Protein AF-A0A6G3RZG6-F1 (afdb_monomer_lite)

Radius of gyration: 14.68 Å; chains: 1; bounding box: 31×44×36 Å

pLDDT: mean 95.21, std 7.88, range [45.66, 98.88]

Foldseek 3Di:
DPDDVLVVLLVVQLLVLQVDAAAFPRQQVSLVSVQVSLVVLVWDWDADPVGKIKTKAADPPFDEDEAEAASHFHDDWDDFDDDPNDTDGTCCVRHSVVLSVLSSVQSVCRVVRHGMYMRIHAGQCVHPSVRVVVVVVD

Secondary structure (DSSP, 8-state):
-PPPHHHHHHHHHHHHHHHS--BTT--HHHHHHHHHHHHHTT-EEEE-TT--EEEEEE-TTSPEEEEEEES-B-S-PPPPEEETTEEESTTTTTTHHHHHHHHHHHHHHHHTT--EEEEEEESSTTTT-HHHHHHHT-

Sequence (138 aa):
MNADPTRVEATRTLRGLVEIPSPSGSEAAAGAYLARRMTALGYDVRTDAVGNVIGEIGDPAGPVIMMVGHLDTVPGTLPVRESGGLLFGRGTVDAKGPLATMVHAGARAAASGSGRFVVVGAVEEEAASRGAHHLAAT

Structure (mmCIF, N/CA/C/O backbone):
data_AF-A0A6G3RZG6-F1
#
_entry.id   AF-A0A6G3RZG6-F1
#
loop_
_atom_site.group_PDB
_atom_site.id
_atom_site.type_symbol
_atom_site.label_atom_id
_atom_site.label_alt_id
_atom_site.label_comp_id
_atom_site.label_asym_id
_atom_site.label_entity_id
_atom_site.label_seq_id
_atom_site.pdbx_PDB_ins_code
_atom_site.Cartn_x
_atom_site.Cartn_y
_atom_site.Cartn_z
_atom_site.occupancy
_atom_site.B_iso_or_equiv
_atom_site.auth_seq_id
_atom_site.auth_comp_id
_atom_site.auth_asym_id
_atom_site.auth_atom_id
_atom_site.pdbx_PDB_model_num
ATOM 1 N N . MET A 1 1 ? -7.850 28.111 1.296 1.00 45.66 1 MET A N 1
ATOM 2 C CA . MET A 1 1 ? -6.652 27.278 1.054 1.00 45.66 1 MET A CA 1
ATOM 3 C C . MET A 1 1 ? -7.030 26.228 0.027 1.00 45.66 1 MET A C 1
ATOM 5 O O . MET A 1 1 ? -7.846 25.376 0.348 1.00 45.66 1 MET A O 1
ATOM 9 N N . ASN A 1 2 ? -6.514 26.317 -1.199 1.00 50.19 2 ASN A N 1
ATOM 10 C CA . ASN A 1 2 ? -6.721 25.262 -2.192 1.00 50.19 2 ASN A CA 1
ATOM 11 C C . ASN A 1 2 ? -5.837 24.077 -1.794 1.00 50.19 2 ASN A C 1
ATOM 13 O O . ASN A 1 2 ? -4.623 24.233 -1.685 1.00 50.19 2 ASN A O 1
ATOM 17 N N . ALA A 1 3 ? -6.446 22.934 -1.485 1.00 62.66 3 ALA A N 1
ATOM 18 C CA . ALA A 1 3 ? -5.701 21.732 -1.141 1.00 62.66 3 ALA A CA 1
ATOM 19 C C . ALA A 1 3 ? -4.942 21.228 -2.377 1.00 62.66 3 ALA A C 1
ATOM 21 O O . ALA A 1 3 ? -5.517 21.147 -3.461 1.00 62.66 3 ALA A O 1
ATOM 22 N N . ASP A 1 4 ? -3.663 20.894 -2.206 1.00 77.75 4 ASP A N 1
ATOM 23 C CA . ASP A 1 4 ? -2.850 20.229 -3.228 1.00 77.75 4 ASP A CA 1
ATOM 24 C C . ASP A 1 4 ? -3.552 18.925 -3.672 1.00 77.75 4 ASP A C 1
ATOM 26 O O . ASP A 1 4 ? -3.740 18.034 -2.833 1.00 77.75 4 ASP A O 1
ATOM 30 N N . PRO A 1 5 ? -3.942 18.785 -4.956 1.00 74.31 5 PRO A N 1
ATOM 31 C CA . PRO A 1 5 ? -4.637 17.601 -5.460 1.00 74.31 5 PRO A CA 1
ATOM 32 C C . PRO A 1 5 ? -3.883 16.298 -5.176 1.00 74.31 5 PRO A C 1
ATOM 34 O O . PRO A 1 5 ? -4.500 15.270 -4.903 1.00 74.31 5 PRO A O 1
ATOM 37 N N . THR A 1 6 ? -2.548 16.333 -5.162 1.00 77.44 6 THR A N 1
ATOM 38 C CA . THR A 1 6 ? -1.725 15.146 -4.895 1.00 77.44 6 THR A CA 1
ATOM 39 C C . THR A 1 6 ? -1.853 14.692 -3.441 1.00 77.44 6 THR A C 1
ATOM 41 O O . THR A 1 6 ? -2.036 13.506 -3.160 1.00 77.44 6 THR A O 1
ATOM 44 N N . ARG A 1 7 ? -1.861 15.646 -2.503 1.00 83.06 7 ARG A N 1
ATOM 45 C CA . ARG A 1 7 ? -2.111 15.388 -1.081 1.00 83.06 7 ARG A CA 1
ATOM 46 C C . ARG A 1 7 ? -3.516 14.832 -0.856 1.00 83.06 7 ARG A C 1
ATOM 48 O O . ARG A 1 7 ? -3.687 13.957 -0.004 1.00 83.06 7 ARG A O 1
ATOM 55 N N . VAL A 1 8 ? -4.506 15.308 -1.612 1.00 86.38 8 VAL A N 1
ATOM 56 C CA . VAL A 1 8 ? -5.892 14.817 -1.540 1.00 86.38 8 VAL A CA 1
ATOM 57 C C . VAL A 1 8 ? -5.967 13.346 -1.958 1.00 86.38 8 VAL A C 1
ATOM 59 O O . VAL A 1 8 ? -6.556 12.537 -1.241 1.00 86.38 8 VAL A O 1
ATOM 62 N N . GLU A 1 9 ? -5.319 12.964 -3.059 1.00 91.19 9 GLU A N 1
ATOM 63 C CA . GLU A 1 9 ? -5.336 11.580 -3.549 1.00 91.19 9 GLU A CA 1
ATOM 64 C C . GLU A 1 9 ? -4.588 10.595 -2.632 1.00 91.19 9 GLU A C 1
ATOM 66 O O . GLU A 1 9 ? -5.057 9.464 -2.422 1.00 91.19 9 GLU A O 1
ATOM 71 N N . ALA A 1 10 ? -3.464 11.020 -2.046 1.00 92.56 10 ALA A N 1
ATOM 72 C CA . ALA A 1 10 ? -2.732 10.229 -1.057 1.00 92.56 10 ALA A CA 1
ATOM 73 C C . ALA A 1 10 ? -3.554 10.048 0.230 1.00 92.56 10 ALA A C 1
ATOM 75 O O . ALA A 1 10 ? -3.727 8.924 0.702 1.00 92.56 10 ALA A O 1
ATOM 76 N N . THR A 1 11 ? -4.162 11.126 0.739 1.00 94.00 11 THR A N 1
ATOM 77 C CA . THR A 1 11 ? -5.042 11.072 1.920 1.00 94.00 11 THR A CA 1
ATOM 78 C C . THR A 1 11 ? -6.258 10.175 1.682 1.00 94.00 11 THR A C 1
ATOM 80 O O . THR A 1 11 ? -6.606 9.379 2.551 1.00 94.00 11 THR A O 1
ATOM 83 N N . ARG A 1 12 ? -6.875 10.224 0.491 1.00 95.31 12 ARG A N 1
ATOM 84 C CA . ARG A 1 12 ? -7.988 9.325 0.130 1.00 95.31 12 ARG A CA 1
ATOM 85 C C . ARG A 1 12 ? -7.559 7.857 0.145 1.00 95.31 12 ARG A C 1
ATOM 87 O O . ARG A 1 12 ? -8.300 7.000 0.617 1.00 95.31 12 ARG A O 1
ATOM 94 N N . THR A 1 13 ? -6.357 7.569 -0.352 1.00 97.88 13 THR A N 1
ATOM 95 C CA . THR A 1 13 ? -5.794 6.209 -0.340 1.00 97.88 13 THR A CA 1
ATOM 96 C C . THR A 1 13 ? -5.610 5.714 1.082 1.00 97.88 13 THR A C 1
ATOM 98 O O . THR A 1 13 ? -6.099 4.635 1.411 1.00 97.88 13 THR A O 1
ATOM 101 N N . LEU A 1 14 ? -4.978 6.536 1.923 1.00 98.25 14 LEU A N 1
ATOM 102 C CA . LEU A 1 14 ? -4.775 6.246 3.334 1.00 98.25 14 LEU A CA 1
ATOM 103 C C . LEU A 1 14 ? -6.101 5.993 4.053 1.00 98.25 14 LEU A C 1
ATOM 105 O O . LEU A 1 14 ? -6.243 4.980 4.730 1.00 98.25 14 LEU A O 1
ATOM 109 N N . ARG A 1 15 ? -7.086 6.878 3.876 1.00 97.69 15 ARG A N 1
ATOM 110 C CA . ARG A 1 15 ? -8.398 6.730 4.506 1.00 97.69 15 ARG A CA 1
ATOM 111 C C . ARG A 1 15 ? -9.056 5.404 4.144 1.00 97.69 15 ARG A C 1
ATOM 113 O O . ARG A 1 15 ? -9.452 4.681 5.048 1.00 97.69 15 ARG A O 1
ATOM 120 N N . GLY A 1 16 ? -9.116 5.055 2.859 1.00 98.00 16 GLY A N 1
ATOM 121 C CA . GLY A 1 16 ? -9.730 3.791 2.449 1.00 98.00 16 GLY A CA 1
ATOM 122 C C . GLY A 1 16 ? -8.979 2.556 2.961 1.00 98.00 16 GLY A C 1
ATOM 123 O O . GLY A 1 16 ? -9.615 1.573 3.320 1.00 98.00 16 GLY A O 1
ATOM 124 N N . LEU A 1 17 ? -7.646 2.611 3.089 1.00 98.44 17 LEU A N 1
ATOM 125 C CA . LEU A 1 17 ? -6.887 1.543 3.752 1.00 98.44 17 LEU A CA 1
ATOM 126 C C . LEU A 1 17 ? -7.235 1.444 5.243 1.00 98.44 17 LEU A C 1
ATOM 128 O O . LEU A 1 17 ? -7.377 0.345 5.770 1.00 98.44 17 LEU A O 1
ATOM 132 N N . VAL A 1 18 ? -7.349 2.576 5.935 1.00 98.00 18 VAL A N 1
ATOM 133 C CA . VAL A 1 18 ? -7.621 2.654 7.380 1.00 98.00 18 VAL A CA 1
ATOM 134 C C . VAL A 1 18 ? -9.062 2.252 7.718 1.00 98.00 18 VAL A C 1
ATOM 136 O O . VAL A 1 18 ? -9.299 1.681 8.779 1.00 98.00 18 VAL A O 1
ATOM 139 N N . GLU A 1 19 ? -10.015 2.489 6.814 1.00 97.94 19 GLU A N 1
ATOM 140 C CA . GLU A 1 19 ? -11.412 2.041 6.934 1.00 97.94 19 GLU A CA 1
ATOM 141 C C . GLU A 1 19 ? -11.572 0.518 6.832 1.00 97.94 19 GLU A C 1
ATOM 143 O O . GLU A 1 19 ? -12.586 -0.015 7.279 1.00 97.94 19 GLU A O 1
ATOM 148 N N . ILE A 1 20 ? -10.579 -0.191 6.288 1.00 98.19 20 ILE A N 1
ATOM 149 C CA . ILE A 1 20 ? -10.593 -1.649 6.153 1.00 98.19 20 ILE A CA 1
ATOM 150 C C . ILE A 1 20 ? -9.736 -2.262 7.268 1.00 98.19 20 ILE A C 1
ATOM 152 O O . ILE A 1 20 ? -8.511 -2.108 7.242 1.00 98.19 20 ILE A O 1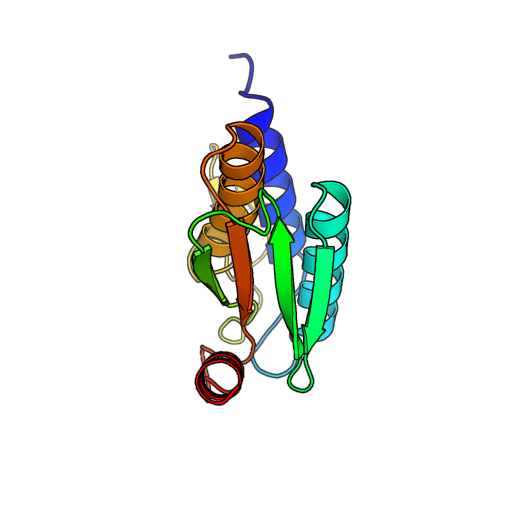
ATOM 156 N N . PRO A 1 21 ? -10.323 -2.983 8.241 1.00 97.94 21 PRO A N 1
ATOM 157 C CA . PRO A 1 21 ? -9.547 -3.730 9.222 1.00 97.94 21 PRO A CA 1
ATOM 158 C C . PRO A 1 21 ? -8.650 -4.765 8.538 1.00 97.94 21 PRO A C 1
ATOM 160 O O . PRO A 1 21 ? -9.094 -5.491 7.651 1.00 97.94 21 PRO A O 1
ATOM 163 N N . SER A 1 22 ? -7.394 -4.832 8.966 1.00 98.44 22 SER A N 1
ATOM 164 C CA . SER A 1 22 ? -6.417 -5.810 8.481 1.00 98.44 22 SER A CA 1
ATOM 165 C C . SER A 1 22 ? -5.475 -6.205 9.616 1.00 98.44 22 SER A C 1
ATOM 167 O O . SER A 1 22 ? -4.313 -5.814 9.609 1.00 98.44 22 SER A O 1
ATOM 169 N N . PRO A 1 23 ? -5.959 -6.903 10.659 1.00 98.44 23 PRO A N 1
ATOM 170 C CA . PRO A 1 23 ? -5.039 -7.544 11.585 1.00 98.44 23 PRO A CA 1
ATOM 171 C C . PRO A 1 23 ? -4.183 -8.578 10.840 1.00 98.44 23 PRO A C 1
ATOM 173 O O . PRO A 1 23 ? -4.630 -9.100 9.812 1.00 98.44 23 PRO A O 1
ATOM 176 N N . SER A 1 24 ? -2.987 -8.878 11.349 1.00 98.62 24 SER A N 1
ATOM 177 C CA . SER A 1 24 ? -2.091 -9.873 10.744 1.00 98.62 24 SER A CA 1
ATOM 178 C C . SER A 1 24 ? -2.822 -11.198 10.476 1.00 98.62 24 SER A C 1
ATOM 180 O O . SER A 1 24 ? -3.531 -11.714 11.346 1.00 98.62 24 SER A O 1
ATOM 182 N N . GLY A 1 25 ? -2.700 -11.719 9.254 1.00 98.06 25 GLY A N 1
ATOM 183 C CA . GLY A 1 25 ? -3.410 -12.902 8.750 1.00 98.06 25 GLY A CA 1
ATOM 184 C C . GLY A 1 25 ? -4.821 -12.640 8.194 1.00 98.06 25 GLY A C 1
ATOM 185 O O . GLY A 1 25 ? -5.518 -13.581 7.812 1.00 98.06 25 GLY A O 1
ATOM 186 N N . SER A 1 26 ? -5.295 -11.390 8.173 1.00 98.19 26 SER A N 1
ATOM 187 C CA . SER A 1 26 ? -6.603 -10.976 7.626 1.00 98.19 26 SER A CA 1
ATOM 188 C C . SER A 1 26 ? -6.499 -9.791 6.653 1.00 98.19 26 SER A C 1
ATOM 190 O O . SER A 1 26 ? -7.403 -8.962 6.545 1.00 98.19 26 SER A O 1
ATOM 192 N N . GLU A 1 27 ? -5.394 -9.689 5.920 1.00 98.75 27 GLU A N 1
ATOM 193 C CA . GLU A 1 27 ? -5.039 -8.541 5.082 1.00 98.75 27 GLU A CA 1
ATOM 194 C C . GLU A 1 27 ? -5.760 -8.519 3.731 1.00 98.75 27 GLU A C 1
ATOM 196 O O . GLU A 1 27 ? -5.785 -7.480 3.072 1.00 98.75 27 GLU A O 1
ATOM 201 N N . ALA A 1 28 ? -6.377 -9.627 3.308 1.00 98.69 28 ALA A N 1
ATOM 202 C CA . ALA A 1 28 ? -6.875 -9.824 1.942 1.00 98.69 28 ALA A CA 1
ATOM 203 C C . ALA A 1 28 ? -7.780 -8.685 1.427 1.00 98.69 28 ALA A C 1
ATOM 205 O O . ALA A 1 28 ? -7.641 -8.245 0.284 1.00 98.69 28 ALA A O 1
ATOM 206 N N . ALA A 1 29 ? -8.682 -8.161 2.264 1.00 98.69 29 ALA A N 1
ATOM 207 C CA . ALA A 1 29 ? -9.563 -7.057 1.878 1.00 98.69 29 ALA A CA 1
ATOM 208 C C . ALA A 1 29 ? -8.797 -5.735 1.676 1.00 98.69 29 ALA A C 1
ATOM 210 O O . ALA A 1 29 ? -9.045 -5.015 0.702 1.00 98.69 29 ALA A O 1
ATOM 211 N N . ALA A 1 30 ? -7.849 -5.429 2.568 1.00 98.69 30 ALA A N 1
ATOM 212 C CA . ALA A 1 30 ? -6.995 -4.249 2.460 1.00 98.69 30 ALA A CA 1
ATOM 213 C C . ALA A 1 30 ? -6.030 -4.376 1.272 1.00 98.69 30 ALA A C 1
ATOM 215 O O . ALA A 1 30 ? -5.860 -3.420 0.515 1.00 98.69 30 ALA A O 1
ATOM 216 N N . GLY A 1 31 ? -5.486 -5.573 1.041 1.00 98.81 31 GLY A N 1
ATOM 217 C CA . GLY A 1 31 ? -4.666 -5.889 -0.122 1.00 98.81 31 GLY A CA 1
ATOM 218 C C . GLY A 1 31 ? -5.427 -5.701 -1.436 1.00 98.81 31 GLY A C 1
ATOM 219 O O . GLY A 1 31 ? -4.952 -5.008 -2.332 1.00 98.81 31 GLY A O 1
ATOM 220 N N . ALA A 1 32 ? -6.662 -6.201 -1.535 1.00 98.88 32 ALA A N 1
ATOM 221 C CA . ALA A 1 32 ? -7.498 -5.992 -2.717 1.00 98.88 32 ALA A CA 1
ATOM 222 C C . ALA A 1 32 ? -7.798 -4.503 -2.971 1.00 98.88 32 ALA A C 1
ATOM 224 O O . ALA A 1 32 ? -7.854 -4.065 -4.123 1.00 98.88 32 ALA A O 1
ATOM 225 N N . TYR A 1 33 ? -7.996 -3.709 -1.913 1.00 98.88 33 TYR A N 1
ATOM 226 C CA . TYR A 1 33 ? -8.141 -2.257 -2.036 1.00 98.88 33 TYR A CA 1
ATOM 227 C C . TYR A 1 33 ? -6.853 -1.595 -2.539 1.00 98.88 33 TYR A C 1
ATOM 229 O O . TYR A 1 33 ? -6.912 -0.805 -3.485 1.00 98.88 33 TYR A O 1
ATOM 237 N N . LEU A 1 34 ? -5.703 -1.942 -1.952 1.00 98.88 34 LEU A N 1
ATOM 238 C CA . LEU A 1 34 ? -4.404 -1.422 -2.369 1.00 98.88 34 LEU A CA 1
ATOM 239 C C . LEU A 1 34 ? -4.135 -1.744 -3.838 1.00 98.88 34 LEU A C 1
ATOM 241 O O . LEU A 1 34 ? -3.807 -0.840 -4.601 1.00 98.88 34 LEU A O 1
ATOM 245 N N . ALA A 1 35 ? -4.358 -2.994 -4.247 1.00 98.88 35 ALA A N 1
ATOM 246 C CA . ALA A 1 35 ? -4.130 -3.447 -5.611 1.00 98.88 35 ALA A CA 1
ATOM 247 C C . ALA A 1 35 ? -4.939 -2.622 -6.619 1.00 98.88 35 ALA A C 1
ATOM 249 O O . ALA A 1 35 ? -4.368 -2.046 -7.542 1.00 98.88 35 ALA A O 1
ATOM 250 N N . ARG A 1 36 ? -6.250 -2.447 -6.382 1.00 98.75 36 ARG A N 1
ATOM 251 C CA . ARG A 1 36 ? -7.100 -1.587 -7.227 1.00 98.75 36 ARG A CA 1
ATOM 252 C C . ARG A 1 36 ? -6.583 -0.154 -7.291 1.00 98.75 36 ARG A C 1
ATOM 254 O O . ARG A 1 36 ? -6.626 0.470 -8.350 1.00 98.75 36 ARG A O 1
ATOM 261 N N . ARG A 1 37 ? -6.112 0.384 -6.163 1.00 98.50 37 ARG A N 1
ATOM 262 C CA . ARG A 1 37 ? -5.598 1.751 -6.112 1.00 98.50 37 ARG A CA 1
ATOM 263 C C . ARG A 1 37 ? -4.295 1.901 -6.890 1.00 98.50 37 ARG A C 1
ATOM 265 O O . ARG A 1 37 ? -4.154 2.881 -7.612 1.00 98.50 37 ARG A O 1
ATOM 272 N N . MET A 1 38 ? -3.385 0.940 -6.773 1.00 98.69 38 MET A N 1
ATOM 273 C CA . MET A 1 38 ? -2.136 0.904 -7.530 1.00 98.69 38 MET A CA 1
ATOM 274 C C . MET A 1 38 ? -2.408 0.754 -9.032 1.00 98.69 38 MET A C 1
ATOM 276 O O . MET A 1 38 ? -1.900 1.549 -9.816 1.00 98.69 38 MET A O 1
ATOM 280 N N . THR A 1 39 ? -3.296 -0.155 -9.446 1.00 98.69 39 THR A N 1
ATOM 281 C CA . THR A 1 39 ? -3.696 -0.291 -10.858 1.00 98.69 39 THR A CA 1
ATOM 282 C C . THR A 1 39 ? -4.259 1.019 -11.412 1.00 98.69 39 THR A C 1
ATOM 284 O O . THR A 1 39 ? -3.879 1.448 -12.497 1.00 98.69 39 THR A O 1
ATOM 287 N N . ALA A 1 40 ? -5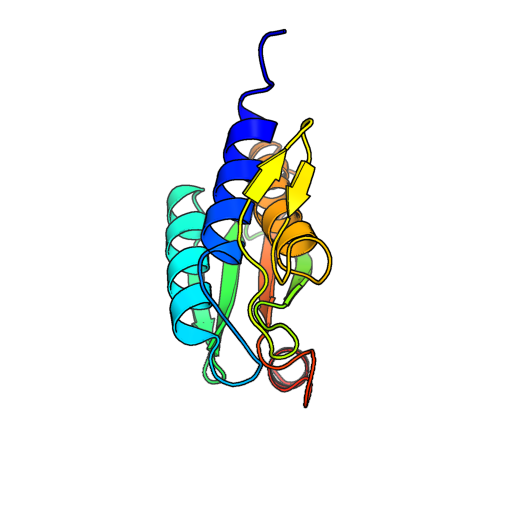.110 1.715 -10.649 1.00 98.00 40 ALA A N 1
ATOM 288 C CA . ALA A 1 40 ? -5.658 3.012 -11.056 1.00 98.00 40 ALA A CA 1
ATOM 289 C C . ALA A 1 40 ? -4.596 4.123 -11.188 1.00 98.00 40 ALA A C 1
ATOM 291 O O . ALA A 1 40 ? -4.843 5.124 -11.856 1.00 98.00 40 ALA A O 1
ATOM 292 N N . LEU A 1 41 ? -3.433 3.961 -10.553 1.00 97.31 41 LEU A N 1
ATOM 293 C CA . LEU A 1 41 ? -2.283 4.863 -10.661 1.00 97.31 41 LEU A CA 1
ATOM 294 C C . LEU A 1 41 ? -1.291 4.438 -11.759 1.00 97.31 41 LEU A C 1
ATOM 296 O O . LEU A 1 41 ? -0.274 5.102 -11.934 1.00 97.31 41 LEU A O 1
ATOM 300 N N . GLY A 1 42 ? -1.586 3.366 -12.503 1.00 97.94 42 GLY A N 1
ATOM 301 C CA . GLY A 1 42 ? -0.771 2.893 -13.624 1.00 97.94 42 GLY A CA 1
ATOM 302 C C . GLY A 1 42 ? 0.306 1.873 -13.255 1.00 97.94 42 GLY A C 1
ATOM 303 O O . GLY A 1 42 ? 1.184 1.612 -14.071 1.00 97.94 42 GLY A O 1
ATOM 304 N N . TYR A 1 43 ? 0.260 1.305 -12.048 1.00 98.69 43 TYR A N 1
ATOM 305 C CA . TYR A 1 43 ? 1.126 0.184 -11.692 1.00 98.69 43 TYR A CA 1
ATOM 306 C C . TYR A 1 43 ? 0.685 -1.099 -12.408 1.00 98.69 43 TYR A C 1
ATOM 308 O O . TYR A 1 43 ? -0.515 -1.369 -12.515 1.00 98.69 43 TYR A O 1
ATOM 316 N N . ASP A 1 44 ? 1.651 -1.929 -12.797 1.00 98.62 44 ASP A N 1
ATOM 317 C CA . ASP A 1 44 ? 1.430 -3.358 -13.021 1.00 98.62 44 ASP A CA 1
ATOM 318 C C . ASP A 1 44 ? 1.409 -4.065 -11.662 1.00 98.62 44 ASP A C 1
ATOM 320 O O . ASP A 1 44 ? 2.370 -3.966 -10.899 1.00 98.62 44 ASP A O 1
ATOM 324 N N . VAL A 1 45 ? 0.296 -4.712 -11.314 1.00 98.81 45 VAL A N 1
ATOM 325 C CA . VAL A 1 45 ? 0.022 -5.180 -9.948 1.00 98.81 45 VAL A CA 1
ATOM 326 C C . VAL A 1 45 ? -0.226 -6.676 -9.928 1.00 98.81 45 VAL A C 1
ATOM 328 O O . VAL A 1 45 ? -1.050 -7.196 -10.678 1.00 98.81 45 VAL A O 1
ATOM 331 N N . ARG A 1 46 ? 0.410 -7.355 -8.975 1.00 98.62 46 ARG A N 1
ATOM 332 C CA . ARG A 1 46 ? 0.156 -8.758 -8.649 1.00 98.62 46 ARG A CA 1
ATOM 333 C C . ARG A 1 46 ? 0.040 -8.960 -7.145 1.00 98.62 46 ARG A C 1
ATOM 335 O O . ARG A 1 46 ? 0.539 -8.163 -6.351 1.00 98.62 46 ARG A O 1
ATOM 342 N N . THR A 1 47 ? -0.571 -10.073 -6.772 1.00 98.75 47 THR A N 1
ATOM 343 C CA . THR A 1 47 ? -0.515 -10.605 -5.411 1.00 98.75 47 THR A CA 1
ATOM 344 C C . THR A 1 47 ? 0.281 -11.900 -5.446 1.00 98.75 47 THR A C 1
ATOM 346 O O . THR A 1 47 ? 0.026 -12.741 -6.309 1.00 98.75 47 THR A O 1
ATOM 349 N N . ASP A 1 48 ? 1.279 -12.035 -4.575 1.00 98.44 48 ASP A N 1
ATOM 350 C CA . ASP A 1 48 ? 2.124 -13.231 -4.540 1.00 98.44 48 ASP A CA 1
ATOM 351 C C . ASP A 1 48 ? 1.475 -14.398 -3.771 1.00 98.44 48 ASP A C 1
ATOM 353 O O . ASP A 1 48 ? 0.332 -14.324 -3.316 1.00 98.44 48 ASP A O 1
ATOM 357 N N . ALA A 1 49 ? 2.210 -15.505 -3.636 1.00 97.88 49 ALA A N 1
ATOM 358 C CA . ALA A 1 49 ? 1.705 -16.735 -3.030 1.00 97.88 49 ALA A CA 1
ATOM 359 C C . ALA A 1 49 ? 1.421 -16.625 -1.521 1.00 97.88 49 ALA A C 1
ATOM 361 O O . ALA A 1 49 ? 0.726 -17.483 -0.971 1.00 97.88 49 ALA A O 1
ATOM 362 N N . VAL A 1 50 ? 1.963 -15.612 -0.837 1.00 98.25 50 VAL A N 1
ATOM 363 C CA . VAL A 1 50 ? 1.706 -15.380 0.592 1.00 98.25 50 VAL A CA 1
ATOM 364 C C . VAL A 1 50 ? 0.716 -14.250 0.838 1.00 98.25 50 VAL A C 1
ATOM 366 O O . VAL A 1 50 ? 0.260 -14.108 1.965 1.00 98.25 50 VAL A O 1
ATOM 369 N N . GLY A 1 51 ? 0.327 -13.512 -0.203 1.00 98.56 51 GLY A N 1
ATOM 370 C CA . GLY A 1 51 ? -0.669 -12.450 -0.120 1.00 98.56 51 GLY A CA 1
ATOM 371 C C . GLY A 1 51 ? -0.085 -11.040 -0.133 1.00 98.56 51 GLY A C 1
ATOM 372 O O . GLY A 1 51 ? -0.855 -10.088 0.011 1.00 98.56 51 GLY A O 1
ATOM 373 N N . ASN A 1 52 ? 1.227 -10.869 -0.342 1.00 98.88 52 ASN A N 1
ATOM 374 C CA . ASN A 1 52 ? 1.789 -9.532 -0.517 1.00 98.88 52 ASN A CA 1
ATOM 375 C C . ASN A 1 52 ? 1.215 -8.907 -1.785 1.00 98.88 52 ASN A C 1
ATOM 377 O O . ASN A 1 52 ? 1.126 -9.557 -2.828 1.00 98.88 52 ASN A O 1
ATOM 381 N N . VAL A 1 53 ? 0.886 -7.622 -1.722 1.00 98.88 53 VAL A N 1
ATOM 382 C CA . VAL A 1 53 ? 0.514 -6.850 -2.909 1.00 98.88 53 VAL A CA 1
ATOM 383 C C . VAL A 1 53 ? 1.755 -6.151 -3.429 1.00 98.88 53 VAL A C 1
ATOM 385 O O . VAL A 1 53 ? 2.340 -5.327 -2.731 1.00 98.88 53 VAL A O 1
ATOM 388 N N . ILE A 1 54 ? 2.144 -6.473 -4.657 1.00 98.88 54 ILE A N 1
ATOM 389 C CA . ILE A 1 54 ? 3.347 -5.951 -5.298 1.00 98.88 54 ILE A CA 1
ATOM 390 C C . ILE A 1 54 ? 2.912 -5.198 -6.543 1.00 98.88 54 ILE A C 1
ATOM 392 O O . ILE A 1 54 ? 2.270 -5.775 -7.422 1.00 98.88 54 ILE A O 1
ATOM 396 N N . GLY A 1 55 ? 3.270 -3.922 -6.630 1.00 98.75 55 GLY A N 1
ATOM 397 C CA . GLY A 1 55 ? 3.060 -3.146 -7.842 1.00 98.75 55 GLY A CA 1
ATOM 398 C C . GLY A 1 55 ? 4.341 -2.522 -8.354 1.00 98.75 55 GLY A C 1
ATOM 399 O O . GLY A 1 55 ? 5.160 -2.019 -7.585 1.00 98.75 55 GLY A O 1
ATOM 400 N N . GLU A 1 56 ? 4.482 -2.522 -9.671 1.00 98.56 56 GLU A N 1
ATOM 401 C CA . GLU A 1 56 ? 5.653 -2.024 -10.377 1.00 98.56 56 GLU A CA 1
ATOM 402 C C . GLU A 1 56 ? 5.276 -0.928 -11.368 1.00 98.56 56 GLU A C 1
ATOM 404 O O . GLU A 1 56 ? 4.236 -1.001 -12.021 1.00 98.56 56 GLU A O 1
ATOM 409 N N . ILE A 1 57 ? 6.102 0.110 -11.472 1.00 98.31 57 ILE A N 1
ATOM 410 C CA . ILE A 1 57 ? 5.870 1.235 -12.383 1.00 98.31 57 ILE A CA 1
ATOM 411 C C . ILE A 1 57 ? 7.193 1.904 -12.776 1.00 98.31 57 ILE A C 1
ATOM 413 O O . ILE A 1 57 ? 8.163 1.869 -12.018 1.00 98.31 57 ILE A O 1
ATOM 417 N N . GLY A 1 58 ? 7.230 2.544 -13.945 1.00 97.31 58 GLY A N 1
ATOM 418 C CA . GLY A 1 58 ? 8.402 3.265 -14.451 1.00 97.31 58 GLY A CA 1
ATOM 419 C C . GLY A 1 58 ? 9.151 2.511 -15.547 1.00 97.31 58 GLY A C 1
ATOM 420 O O . GLY A 1 58 ? 8.571 1.678 -16.240 1.00 97.31 58 GLY A O 1
ATOM 421 N N . ASP A 1 59 ? 10.427 2.846 -15.733 1.00 95.38 59 ASP A N 1
ATOM 422 C CA . ASP A 1 59 ? 11.251 2.307 -16.820 1.00 95.38 59 ASP A CA 1
ATOM 423 C C . ASP A 1 59 ? 11.774 0.899 -16.478 1.00 95.38 59 ASP A C 1
ATOM 425 O O . ASP A 1 59 ? 12.597 0.779 -15.568 1.00 95.38 59 ASP A O 1
ATOM 429 N N . PRO A 1 60 ? 11.376 -0.166 -17.203 1.00 92.12 60 PRO A N 1
ATOM 430 C CA . PRO A 1 60 ? 11.829 -1.528 -16.925 1.00 92.12 60 PRO A CA 1
ATOM 431 C C . PRO A 1 60 ? 13.343 -1.737 -17.093 1.00 92.12 60 PRO A C 1
ATOM 433 O O . PRO A 1 60 ? 13.868 -2.701 -16.533 1.00 92.12 60 PRO A O 1
ATOM 436 N N . ALA A 1 61 ? 14.039 -0.864 -17.831 1.00 93.06 61 ALA A N 1
ATOM 437 C CA . ALA A 1 61 ? 15.492 -0.895 -18.007 1.00 93.06 61 ALA A CA 1
ATOM 438 C C . ALA A 1 61 ? 16.250 -0.000 -17.005 1.00 93.06 61 ALA A C 1
ATOM 440 O O . ALA A 1 61 ? 17.482 -0.019 -16.971 1.00 93.06 61 ALA A O 1
ATOM 441 N N . GLY A 1 62 ? 15.531 0.786 -16.198 1.00 93.06 62 GLY A N 1
ATOM 442 C CA . GLY A 1 62 ? 16.109 1.710 -15.228 1.00 93.06 62 GLY A CA 1
ATOM 443 C C . GLY A 1 62 ? 16.561 1.042 -13.921 1.00 93.06 62 GLY A C 1
ATOM 444 O O . GLY A 1 62 ? 16.240 -0.120 -13.655 1.00 93.06 62 GLY A O 1
ATOM 445 N N . PRO A 1 63 ? 17.285 1.779 -13.055 1.00 95.56 63 PRO A N 1
ATOM 446 C CA . PRO A 1 63 ? 17.616 1.304 -11.715 1.00 95.56 63 PRO A CA 1
ATOM 447 C C . PRO A 1 63 ? 16.341 1.021 -10.913 1.00 95.56 63 PRO A C 1
ATOM 449 O O . PRO A 1 63 ? 15.355 1.755 -11.018 1.00 95.56 63 PRO A O 1
ATOM 452 N N . VAL A 1 64 ? 16.374 -0.040 -10.104 1.00 96.94 64 VAL A N 1
ATOM 453 C CA . VAL A 1 64 ? 15.220 -0.492 -9.318 1.00 96.94 64 VAL A CA 1
ATOM 454 C C . VAL A 1 64 ? 15.304 0.038 -7.893 1.00 96.94 64 VAL A C 1
ATOM 456 O O . VAL A 1 64 ? 16.293 -0.192 -7.199 1.00 96.94 64 VAL A O 1
ATOM 459 N N . ILE A 1 65 ? 14.238 0.694 -7.438 1.00 97.75 65 ILE A N 1
ATOM 460 C CA . ILE A 1 65 ? 14.030 1.040 -6.029 1.00 97.75 65 ILE A CA 1
ATOM 461 C C . ILE A 1 65 ? 12.806 0.277 -5.531 1.00 97.75 65 ILE A C 1
ATOM 463 O O . ILE A 1 65 ? 11.691 0.490 -6.013 1.00 97.75 65 ILE A O 1
ATOM 467 N N . MET A 1 66 ? 13.016 -0.602 -4.550 1.00 97.94 66 MET A N 1
ATOM 468 C CA . MET A 1 66 ? 11.934 -1.295 -3.858 1.00 97.94 66 MET A CA 1
ATOM 469 C C . MET A 1 66 ? 11.590 -0.563 -2.558 1.00 97.94 66 MET A C 1
ATOM 471 O O . MET A 1 66 ? 12.452 -0.334 -1.713 1.00 97.94 66 MET A O 1
ATOM 475 N N . MET A 1 67 ? 10.322 -0.199 -2.405 1.00 98.62 67 MET A N 1
ATOM 476 C CA . MET A 1 67 ? 9.758 0.413 -1.208 1.00 98.62 67 MET A CA 1
ATOM 477 C C . MET A 1 67 ? 8.827 -0.599 -0.544 1.00 98.62 67 MET A C 1
ATOM 479 O O . MET A 1 67 ? 7.755 -0.903 -1.071 1.00 98.62 67 MET A O 1
ATOM 483 N N . VAL A 1 68 ? 9.259 -1.138 0.593 1.00 98.56 68 VAL A N 1
ATOM 484 C CA . VAL A 1 68 ? 8.524 -2.168 1.334 1.00 98.56 68 VAL A CA 1
ATOM 485 C C . VAL A 1 68 ? 7.839 -1.519 2.532 1.00 98.56 68 VAL A C 1
ATOM 487 O O . VAL A 1 68 ? 8.505 -1.003 3.426 1.00 98.56 68 VAL A O 1
ATOM 490 N N . GLY A 1 69 ? 6.509 -1.528 2.524 1.00 98.69 69 GLY A N 1
ATOM 491 C CA . GLY A 1 69 ? 5.672 -1.266 3.692 1.00 98.69 69 GLY A CA 1
ATOM 492 C C . GLY A 1 69 ? 4.841 -2.503 4.025 1.00 98.69 69 GLY A C 1
ATOM 493 O O . GLY A 1 69 ? 4.984 -3.543 3.381 1.00 98.69 69 GLY A O 1
ATOM 494 N N . HIS A 1 70 ? 3.936 -2.393 4.994 1.00 98.81 70 HIS A N 1
ATOM 495 C CA . HIS A 1 70 ? 3.062 -3.497 5.391 1.00 98.81 70 HIS A CA 1
ATOM 496 C C . HIS A 1 70 ? 1.584 -3.086 5.429 1.00 98.81 70 HIS A C 1
ATOM 498 O O . HIS A 1 70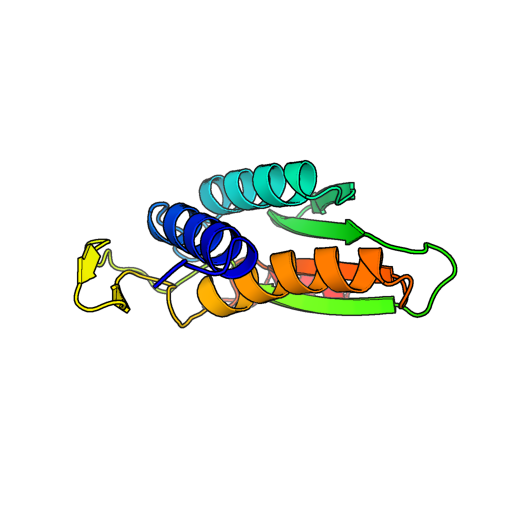 ? 1.239 -1.906 5.558 1.00 98.81 70 HIS A O 1
ATOM 504 N N . LEU A 1 71 ? 0.716 -4.064 5.165 1.00 98.25 71 LEU A N 1
ATOM 505 C CA . LEU A 1 71 ? -0.742 -3.926 5.110 1.00 98.25 71 LEU A CA 1
ATOM 506 C C . LEU A 1 71 ? -1.394 -4.220 6.454 1.00 98.25 71 LEU A C 1
ATOM 508 O O . LEU A 1 71 ? -2.492 -3.709 6.732 1.00 98.25 71 LEU A O 1
ATOM 512 N N . ASP A 1 72 ? -0.779 -5.118 7.214 1.00 98.75 72 ASP A N 1
ATOM 513 C CA . ASP A 1 72 ? -1.313 -5.563 8.475 1.00 98.75 72 ASP A CA 1
ATOM 514 C C . ASP A 1 72 ? -1.151 -4.511 9.561 1.00 98.75 72 ASP A C 1
ATOM 516 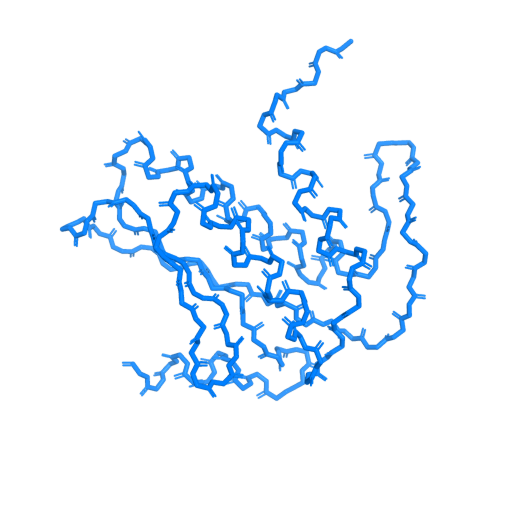O O . ASP A 1 72 ? -0.619 -3.423 9.370 1.00 98.75 72 ASP A O 1
ATOM 520 N N . THR A 1 73 ? -1.782 -4.786 10.684 1.00 98.69 73 THR A N 1
ATOM 521 C CA . THR A 1 73 ? -1.768 -3.924 11.851 1.00 98.69 73 THR A CA 1
ATOM 522 C C . THR A 1 73 ? -1.972 -4.806 13.072 1.00 98.69 73 THR A C 1
ATOM 524 O O . THR A 1 73 ? -2.591 -5.870 12.969 1.00 98.69 73 THR A O 1
ATOM 527 N N . VAL A 1 74 ? -1.569 -4.355 14.257 1.00 98.12 74 VAL A N 1
ATOM 528 C CA . VAL A 1 74 ? -2.043 -5.019 15.482 1.00 98.12 74 VAL A CA 1
ATOM 529 C C . VAL A 1 74 ? -3.585 -5.026 15.589 1.00 98.12 74 VAL A C 1
ATOM 531 O O . VAL A 1 74 ? -4.253 -4.095 15.112 1.00 98.12 74 VAL A O 1
ATOM 534 N N . PRO A 1 75 ? -4.185 -6.020 16.280 1.00 96.12 75 PRO A N 1
ATOM 535 C CA . PRO A 1 75 ? -5.623 -6.061 16.529 1.00 96.12 75 PRO A CA 1
ATOM 536 C C . PRO A 1 75 ? -6.182 -4.819 17.244 1.00 96.12 75 PRO A C 1
ATOM 538 O O . PRO A 1 75 ? -5.482 -4.023 17.877 1.00 96.12 75 PRO A O 1
ATOM 541 N N . GLY A 1 76 ? -7.509 -4.695 17.195 1.00 91.94 76 GLY A N 1
ATOM 542 C CA . GLY A 1 76 ? -8.256 -3.618 17.838 1.00 91.94 76 GLY A CA 1
ATOM 543 C C . GLY A 1 76 ? -8.685 -2.542 16.846 1.00 91.94 76 GLY A C 1
ATOM 544 O O . GLY A 1 76 ? -7.881 -1.980 16.101 1.00 91.94 76 GLY A O 1
ATOM 545 N N . THR A 1 77 ? -9.983 -2.243 16.862 1.00 82.81 77 THR A N 1
ATOM 546 C CA . THR A 1 77 ? -10.580 -1.254 15.964 1.00 82.81 77 THR A CA 1
ATOM 547 C C . THR A 1 77 ? -10.577 0.111 16.634 1.00 82.81 77 THR A C 1
ATOM 549 O O . THR A 1 77 ? -11.157 0.289 17.703 1.00 82.81 77 THR A O 1
ATOM 552 N N . LEU A 1 78 ? -9.940 1.085 15.989 1.00 90.06 78 LEU A N 1
ATOM 553 C CA . LEU A 1 78 ? -10.060 2.495 16.345 1.00 90.06 78 LEU A CA 1
ATOM 554 C C . LEU A 1 78 ? -11.052 3.152 15.379 1.00 90.06 78 LEU A C 1
ATOM 556 O O . LEU A 1 78 ? -10.913 2.940 14.173 1.00 90.06 78 LEU A O 1
ATOM 560 N N . PRO A 1 79 ? -12.022 3.952 15.861 1.00 93.44 79 PRO A N 1
ATOM 561 C CA . PRO A 1 79 ? -12.936 4.665 14.981 1.00 93.44 79 PRO A CA 1
ATOM 562 C C . PRO A 1 79 ? -12.171 5.527 13.979 1.00 93.44 79 PRO A C 1
ATOM 564 O O . PRO A 1 79 ? -11.335 6.347 14.373 1.00 93.44 79 PRO A O 1
ATOM 567 N N . VAL A 1 80 ? -12.481 5.361 12.693 1.00 96.69 80 VAL A N 1
ATOM 568 C CA . VAL A 1 80 ? -11.923 6.222 11.653 1.00 96.69 80 VAL A CA 1
ATOM 569 C C . VAL A 1 80 ? -12.603 7.576 11.736 1.00 96.69 80 VAL A C 1
ATOM 571 O O . VAL A 1 80 ? -13.821 7.682 11.592 1.00 96.69 80 VAL A O 1
ATOM 574 N N . ARG A 1 81 ? -11.825 8.623 12.002 1.00 95.81 81 ARG A N 1
ATOM 575 C CA . ARG A 1 81 ? -12.348 9.990 12.086 1.00 95.81 81 ARG A CA 1
ATOM 576 C C . ARG A 1 81 ? -11.333 10.998 11.589 1.00 95.81 81 ARG A C 1
ATOM 578 O O . ARG A 1 81 ? -10.132 10.833 11.784 1.00 95.81 81 ARG A O 1
ATOM 585 N N . GLU A 1 82 ? -11.838 12.085 11.029 1.00 94.38 82 GLU A N 1
ATOM 586 C CA . GLU A 1 82 ? -11.043 13.256 10.679 1.00 94.38 82 GLU A CA 1
ATOM 587 C C . GLU A 1 82 ? -11.426 14.415 11.594 1.00 94.38 82 GLU A C 1
ATOM 589 O O . GLU A 1 82 ? -12.606 14.698 11.795 1.00 94.38 82 GLU A O 1
ATOM 594 N N . SER A 1 83 ? -10.435 15.070 12.193 1.00 94.06 83 SER A N 1
ATOM 595 C CA . SER A 1 83 ? -10.663 16.229 13.056 1.00 94.06 83 SER A CA 1
ATOM 596 C C . SER A 1 83 ? -9.430 17.113 13.084 1.00 94.06 83 SER A C 1
ATOM 598 O O . SER A 1 83 ? -8.329 16.625 13.323 1.00 94.06 83 SER A O 1
ATOM 600 N N . GLY A 1 84 ? -9.606 18.418 12.867 1.00 92.06 84 GLY A N 1
ATOM 601 C CA . GLY A 1 84 ? -8.505 19.386 12.934 1.00 92.06 84 GLY A CA 1
ATOM 602 C C . GLY A 1 84 ? -7.374 19.116 11.934 1.00 92.06 84 GLY A C 1
ATOM 603 O O . GLY A 1 84 ? -6.218 19.381 12.240 1.00 92.06 84 GLY A O 1
ATOM 604 N N .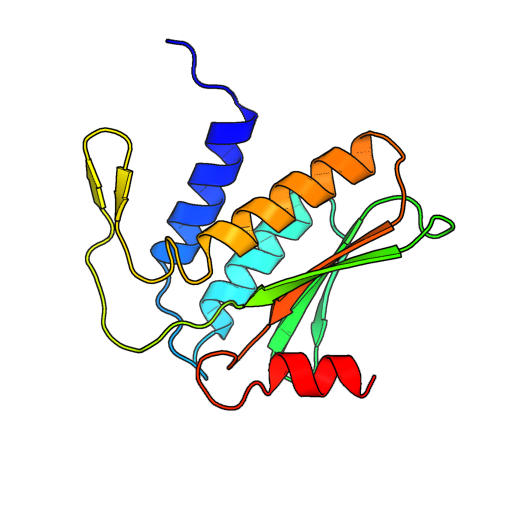 GLY A 1 85 ? -7.683 18.544 10.764 1.00 89.19 85 GLY A N 1
ATOM 605 C CA . GLY A 1 85 ? -6.678 18.182 9.756 1.00 89.19 85 GLY A CA 1
ATOM 606 C C . GLY A 1 85 ? -5.890 16.903 10.059 1.00 89.19 85 GLY A C 1
ATOM 607 O O . GLY A 1 85 ? -4.930 16.607 9.350 1.00 89.19 85 GLY A O 1
ATOM 608 N N . LEU A 1 86 ? -6.292 16.145 11.083 1.00 94.75 86 LEU A N 1
ATOM 609 C CA . LEU A 1 86 ? -5.714 14.855 11.446 1.00 94.75 86 LEU A CA 1
ATOM 610 C C . LEU A 1 86 ? -6.674 13.722 11.077 1.00 94.75 86 LEU A C 1
ATOM 612 O O . LEU A 1 86 ? -7.874 13.821 11.344 1.00 94.75 86 LEU A O 1
ATOM 616 N N . LEU A 1 87 ? -6.130 12.638 10.522 1.00 96.25 87 LEU A N 1
ATOM 617 C CA . LEU A 1 87 ? -6.833 11.376 10.306 1.00 96.25 87 LEU A CA 1
ATOM 618 C C . LEU A 1 87 ? -6.458 10.397 11.423 1.00 96.25 87 LEU A C 1
ATOM 620 O O . LEU A 1 87 ? -5.283 10.094 11.633 1.00 96.25 87 LEU A O 1
ATOM 624 N N . PHE A 1 88 ? -7.466 9.894 12.125 1.00 97.38 88 PHE A N 1
ATOM 625 C CA . PHE A 1 88 ? -7.329 8.902 13.184 1.00 97.38 88 PHE A CA 1
ATOM 626 C C . PHE A 1 88 ? -7.875 7.563 12.702 1.00 97.38 88 PHE A C 1
ATOM 628 O O . PHE A 1 88 ? -8.886 7.524 12.004 1.00 97.38 88 PHE A O 1
ATOM 635 N N . GLY A 1 89 ? -7.224 6.479 13.110 1.00 97.44 89 GLY A N 1
ATOM 636 C CA . GLY A 1 89 ? -7.633 5.113 12.813 1.00 97.44 89 GLY A CA 1
ATOM 637 C C . GLY A 1 89 ? -6.449 4.158 12.923 1.00 97.44 89 GLY A C 1
ATOM 638 O O . GLY A 1 89 ? -5.295 4.581 12.996 1.00 97.44 89 GLY A O 1
ATOM 639 N N . ARG A 1 90 ? -6.729 2.856 12.969 1.00 98.19 90 ARG A N 1
ATOM 640 C CA . ARG A 1 90 ? -5.681 1.832 13.037 1.00 98.19 90 ARG A CA 1
ATOM 641 C C . ARG A 1 90 ? -4.887 1.833 11.727 1.00 98.19 90 ARG A C 1
ATOM 643 O O . ARG A 1 90 ? -5.464 1.804 10.643 1.00 98.19 90 ARG A O 1
ATOM 650 N N . GLY A 1 91 ? -3.565 1.896 11.837 1.00 98.12 91 GLY A N 1
ATOM 651 C CA . GLY A 1 91 ? -2.662 1.905 10.692 1.00 98.12 91 GLY A CA 1
ATOM 652 C C . GLY A 1 91 ? -2.357 3.272 10.089 1.00 98.12 91 GLY A C 1
ATOM 653 O O . GLY A 1 91 ? -1.540 3.353 9.178 1.00 98.12 91 GLY A O 1
ATOM 654 N N . THR A 1 92 ? -2.949 4.367 10.584 1.00 97.88 92 THR A N 1
ATOM 655 C CA . THR A 1 92 ? -2.658 5.708 10.040 1.00 97.88 92 THR A CA 1
ATOM 656 C C . THR A 1 92 ? -1.178 6.072 10.125 1.00 97.88 92 THR A C 1
ATOM 658 O O . THR A 1 92 ? -0.674 6.749 9.233 1.00 97.88 92 THR A O 1
ATOM 661 N N . VAL A 1 93 ? -0.497 5.604 11.172 1.00 98.12 93 VAL A N 1
ATOM 662 C CA . VAL A 1 93 ? 0.954 5.738 11.352 1.00 98.12 93 VAL A CA 1
ATOM 663 C C . VAL A 1 93 ? 1.667 4.432 11.005 1.00 98.12 93 VAL A C 1
ATOM 665 O O . VAL A 1 93 ? 2.594 4.471 10.207 1.00 98.12 93 VAL A O 1
ATOM 668 N N . ASP A 1 94 ? 1.203 3.301 11.545 1.00 98.50 94 ASP A N 1
ATOM 669 C CA . ASP A 1 94 ? 1.885 2.003 11.450 1.00 98.50 94 ASP A CA 1
ATOM 670 C C . ASP A 1 94 ? 1.024 0.915 10.769 1.00 98.50 94 ASP A C 1
ATOM 672 O O . ASP A 1 94 ? 0.118 0.370 11.397 1.00 98.50 94 ASP A O 1
ATOM 676 N N . ALA A 1 95 ? 1.198 0.641 9.471 1.00 98.50 95 ALA A N 1
ATOM 677 C CA . ALA A 1 95 ? 2.022 1.417 8.527 1.00 98.50 95 ALA A CA 1
ATOM 678 C C . ALA A 1 95 ? 1.295 1.802 7.228 1.00 98.50 95 ALA A C 1
ATOM 680 O O . ALA A 1 95 ? 1.923 2.142 6.220 1.00 98.50 95 ALA A O 1
ATOM 681 N N . LYS A 1 96 ? -0.043 1.859 7.243 1.00 98.69 96 LYS A N 1
ATOM 682 C CA . LYS A 1 96 ? -0.855 2.246 6.071 1.00 98.69 96 LYS A CA 1
ATOM 683 C C . LYS A 1 96 ? -0.567 3.673 5.592 1.00 98.69 96 LYS A C 1
ATOM 685 O O . LYS A 1 96 ? -0.657 3.932 4.394 1.00 98.69 96 LYS A O 1
ATOM 690 N N . GLY A 1 97 ? -0.209 4.594 6.493 1.00 98.44 97 GLY A N 1
ATOM 691 C CA . GLY A 1 97 ? 0.242 5.955 6.156 1.00 98.44 97 GLY A CA 1
ATOM 692 C C . GLY A 1 97 ? 1.505 5.970 5.290 1.00 98.44 97 GLY A C 1
ATOM 693 O O . GLY A 1 97 ? 1.462 6.459 4.153 1.00 98.44 97 GLY A O 1
ATOM 694 N N . PRO A 1 98 ? 2.620 5.415 5.796 1.00 98.75 98 PRO A N 1
ATOM 695 C CA . PRO A 1 98 ? 3.829 5.177 5.016 1.00 98.75 98 PRO A CA 1
ATOM 696 C C . PRO A 1 98 ? 3.566 4.437 3.699 1.00 98.75 98 PRO A C 1
ATOM 698 O O . PRO A 1 98 ? 3.984 4.917 2.647 1.00 98.75 98 PRO A O 1
ATOM 701 N N . LEU A 1 99 ? 2.797 3.344 3.719 1.00 98.75 99 LEU A N 1
ATOM 702 C CA . LEU A 1 99 ? 2.486 2.561 2.520 1.00 98.75 99 LEU A CA 1
ATOM 703 C C . LEU A 1 99 ? 1.732 3.383 1.461 1.00 98.75 99 LEU A C 1
ATOM 705 O O . LEU A 1 99 ? 2.122 3.405 0.293 1.00 98.75 99 LEU A O 1
ATOM 709 N N . ALA A 1 100 ? 0.690 4.123 1.856 1.00 98.56 100 ALA A N 1
ATOM 710 C CA . ALA A 1 100 ? -0.023 5.024 0.950 1.00 98.56 100 ALA A CA 1
ATOM 711 C C . ALA A 1 100 ? 0.914 6.098 0.375 1.00 98.56 100 ALA A C 1
ATOM 713 O O . ALA A 1 100 ? 0.814 6.445 -0.801 1.00 98.56 100 ALA A O 1
ATOM 714 N N . THR A 1 101 ? 1.855 6.598 1.176 1.00 98.31 101 THR A N 1
ATOM 715 C CA . THR A 1 101 ? 2.856 7.568 0.719 1.00 98.31 101 THR A CA 1
ATOM 716 C C . THR A 1 101 ? 3.773 6.961 -0.341 1.00 98.31 101 THR A C 1
ATOM 718 O O . THR A 1 101 ? 3.960 7.577 -1.388 1.00 98.31 101 THR A O 1
ATOM 721 N N . MET A 1 102 ? 4.285 5.745 -0.123 1.00 98.62 102 MET A N 1
ATOM 722 C CA . MET A 1 102 ? 5.142 5.032 -1.079 1.00 98.62 102 MET A CA 1
ATOM 723 C C . MET A 1 102 ? 4.437 4.804 -2.423 1.00 98.62 102 MET A C 1
ATOM 725 O O . MET A 1 102 ? 5.029 5.058 -3.469 1.00 98.62 102 MET A O 1
ATOM 729 N N . VAL A 1 103 ? 3.158 4.408 -2.413 1.00 98.56 103 VAL A N 1
ATOM 730 C CA . VAL A 1 103 ? 2.355 4.225 -3.640 1.00 98.56 103 VAL A CA 1
ATOM 731 C C . VAL A 1 103 ? 2.225 5.522 -4.444 1.00 98.56 103 VAL A C 1
ATOM 733 O O . VAL A 1 103 ? 2.363 5.531 -5.662 1.00 98.56 103 VAL A O 1
ATOM 736 N N . HIS A 1 104 ? 1.959 6.655 -3.797 1.00 98.00 104 HIS A N 1
ATOM 737 C CA . HIS A 1 104 ? 1.824 7.918 -4.536 1.00 98.00 104 HIS A CA 1
ATOM 738 C C . HIS A 1 104 ? 3.180 8.495 -4.947 1.00 98.00 104 HIS A C 1
ATOM 740 O O . HIS A 1 104 ? 3.302 9.078 -6.024 1.00 98.00 104 HIS A O 1
ATOM 746 N N . ALA A 1 105 ? 4.210 8.318 -4.120 1.00 96.25 105 ALA A N 1
ATOM 747 C CA . ALA A 1 105 ? 5.567 8.748 -4.432 1.00 96.25 105 ALA A CA 1
ATOM 748 C C . ALA A 1 105 ? 6.155 7.961 -5.610 1.00 96.25 105 ALA A C 1
ATOM 750 O O . ALA A 1 105 ? 6.716 8.575 -6.515 1.00 96.25 105 ALA A O 1
ATOM 751 N N . GLY A 1 106 ? 5.974 6.636 -5.645 1.00 96.88 106 GLY A N 1
ATOM 752 C CA . GLY A 1 106 ? 6.451 5.791 -6.740 1.00 96.88 106 GLY A CA 1
ATOM 753 C C . GLY A 1 106 ? 5.810 6.156 -8.079 1.00 96.88 106 GLY A C 1
ATOM 754 O O . GLY A 1 106 ? 6.528 6.344 -9.057 1.00 96.88 106 GLY A O 1
ATOM 755 N N . ALA A 1 107 ? 4.491 6.378 -8.116 1.00 96.50 107 ALA A N 1
ATOM 756 C CA . ALA A 1 107 ? 3.810 6.823 -9.332 1.00 96.50 107 ALA A CA 1
ATOM 757 C C . ALA A 1 107 ? 4.353 8.163 -9.851 1.00 96.50 107 ALA A C 1
ATOM 759 O O . ALA A 1 107 ? 4.581 8.341 -11.048 1.00 96.50 107 ALA A O 1
ATOM 760 N N . ARG A 1 108 ? 4.612 9.108 -8.941 1.00 94.62 108 ARG A N 1
ATOM 761 C CA . ARG A 1 108 ? 5.167 10.423 -9.290 1.00 94.62 108 ARG A CA 1
ATOM 762 C C . ARG A 1 108 ? 6.609 10.334 -9.784 1.00 94.62 108 ARG A C 1
ATOM 764 O O . ARG A 1 108 ? 6.946 10.995 -10.760 1.00 94.62 108 ARG A O 1
ATOM 771 N N . ALA A 1 109 ? 7.443 9.538 -9.122 1.00 94.44 109 ALA A N 1
ATOM 772 C CA . ALA A 1 109 ? 8.845 9.369 -9.489 1.00 94.44 109 ALA A CA 1
ATOM 773 C C . ALA A 1 109 ? 9.011 8.599 -10.813 1.00 94.44 109 ALA A C 1
ATOM 775 O O . ALA A 1 109 ? 9.903 8.894 -11.609 1.00 94.44 109 ALA A O 1
ATOM 776 N N . ALA A 1 110 ? 8.113 7.655 -11.099 1.00 94.62 110 ALA A N 1
ATOM 777 C CA . ALA A 1 110 ? 8.046 7.007 -12.403 1.00 94.62 110 ALA A CA 1
ATOM 778 C C . ALA A 1 110 ? 7.675 8.000 -13.513 1.00 94.62 110 ALA A C 1
ATOM 780 O O . ALA A 1 110 ? 8.307 8.002 -14.567 1.00 94.62 110 ALA A O 1
ATOM 781 N N . ALA A 1 111 ? 6.715 8.897 -13.263 1.00 91.69 111 ALA A N 1
ATOM 782 C CA . ALA A 1 111 ? 6.329 9.928 -14.225 1.00 91.69 111 ALA A CA 1
ATOM 783 C C . ALA A 1 111 ? 7.456 10.938 -14.530 1.00 91.69 111 ALA A C 1
ATOM 785 O O . ALA A 1 111 ? 7.453 11.540 -15.602 1.00 91.69 111 ALA A O 1
ATOM 786 N N . SER A 1 112 ? 8.435 11.111 -13.632 1.00 89.50 112 SER A N 1
ATOM 787 C CA . SER A 1 112 ? 9.640 11.918 -13.887 1.00 89.50 112 SER A CA 1
ATOM 788 C C . SER A 1 112 ? 10.767 11.160 -14.603 1.00 89.50 112 SER A C 1
ATOM 790 O O . SER A 1 112 ? 11.842 11.727 -14.789 1.00 89.50 112 SER A O 1
ATOM 792 N N . GLY A 1 113 ? 10.553 9.899 -15.001 1.00 84.94 113 GLY A N 1
ATOM 793 C CA . GLY A 1 113 ? 11.527 9.094 -15.748 1.00 84.94 113 GLY A CA 1
ATOM 794 C C . GLY A 1 113 ? 12.725 8.624 -14.918 1.00 84.94 113 GLY A C 1
ATOM 795 O O . GLY A 1 113 ? 13.801 8.399 -15.460 1.00 84.94 113 GLY A O 1
ATOM 796 N N . SER A 1 114 ? 12.576 8.523 -13.595 1.00 82.06 114 SER A N 1
ATOM 797 C CA . SER A 1 114 ? 13.709 8.368 -12.668 1.00 82.06 114 SER A CA 1
ATOM 798 C C . SER A 1 114 ? 14.110 6.917 -12.347 1.00 82.06 114 SER A C 1
ATOM 800 O O . SER A 1 114 ? 15.005 6.717 -11.529 1.00 82.06 114 SER A O 1
ATOM 802 N N . GLY A 1 115 ? 13.478 5.912 -12.964 1.00 94.06 115 GLY A N 1
ATOM 803 C CA . GLY A 1 115 ? 13.805 4.490 -12.782 1.00 94.06 115 GLY A CA 1
ATOM 804 C C . GLY A 1 115 ? 12.577 3.577 -12.723 1.00 94.06 115 GLY A C 1
ATOM 805 O O . GLY A 1 115 ? 11.472 3.988 -13.093 1.00 94.06 115 GLY A O 1
ATOM 806 N N . ARG A 1 116 ? 12.782 2.345 -12.239 1.00 97.38 116 ARG A N 1
ATOM 807 C CA . ARG A 1 116 ? 11.728 1.372 -11.912 1.00 97.38 116 ARG A CA 1
ATOM 808 C C . ARG A 1 116 ? 11.450 1.412 -10.417 1.00 97.38 116 ARG A C 1
ATOM 810 O O . ARG A 1 116 ? 12.359 1.256 -9.602 1.00 97.38 116 ARG A O 1
ATOM 817 N N . PHE A 1 117 ? 10.187 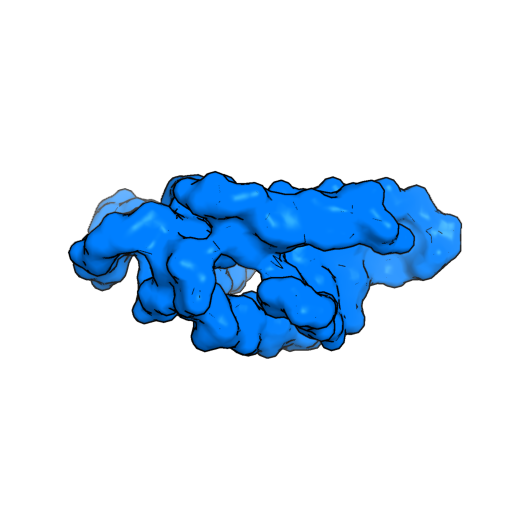1.550 -10.051 1.00 98.44 117 PHE A N 1
ATOM 818 C CA . PHE A 1 117 ? 9.749 1.574 -8.662 1.00 98.44 117 PHE A CA 1
ATOM 819 C C . PHE A 1 117 ? 8.874 0.362 -8.387 1.00 98.44 117 PHE A C 1
ATOM 821 O O . PHE A 1 117 ? 7.876 0.145 -9.072 1.00 98.44 117 PHE A O 1
ATOM 828 N N . VAL A 1 118 ? 9.244 -0.405 -7.366 1.00 98.50 118 VAL A N 1
ATOM 829 C CA . VAL A 1 118 ? 8.463 -1.540 -6.872 1.00 98.50 118 VAL A CA 1
ATOM 830 C C . VAL A 1 118 ? 7.945 -1.174 -5.492 1.00 98.50 118 VAL A C 1
ATOM 832 O O . VAL A 1 118 ? 8.733 -0.887 -4.596 1.00 98.50 118 VAL A O 1
ATOM 835 N N . VAL A 1 119 ? 6.630 -1.151 -5.311 1.00 98.81 119 VAL A N 1
ATOM 836 C CA . VAL A 1 119 ? 6.006 -0.909 -4.006 1.00 98.81 119 VAL A CA 1
ATOM 837 C C . VAL A 1 119 ? 5.361 -2.195 -3.530 1.00 98.81 119 VAL A C 1
ATOM 839 O O . VAL A 1 119 ? 4.596 -2.817 -4.268 1.00 98.81 119 VAL A O 1
ATOM 842 N N . VAL A 1 120 ? 5.669 -2.572 -2.295 1.00 98.88 120 VAL A N 1
ATOM 843 C CA . VAL A 1 120 ? 5.163 -3.788 -1.665 1.00 98.88 120 VAL A CA 1
ATOM 844 C C . VAL A 1 120 ? 4.326 -3.410 -0.447 1.00 98.88 120 VAL A C 1
ATOM 846 O O . VAL A 1 120 ? 4.811 -2.721 0.449 1.00 98.88 120 VAL A O 1
ATOM 849 N N . GLY A 1 121 ? 3.080 -3.880 -0.412 1.00 98.81 121 GLY A N 1
ATOM 850 C CA . GLY A 1 121 ? 2.306 -4.036 0.816 1.00 98.81 121 GLY A CA 1
ATOM 851 C C . GLY A 1 121 ? 2.481 -5.458 1.338 1.00 98.81 121 GLY A C 1
ATOM 852 O O . GLY A 1 121 ? 1.804 -6.367 0.854 1.00 98.81 121 GLY A O 1
ATOM 853 N N . ALA A 1 122 ? 3.417 -5.644 2.269 1.00 98.81 122 ALA A N 1
ATOM 854 C CA . ALA A 1 122 ? 3.710 -6.934 2.881 1.00 98.81 122 ALA A CA 1
ATOM 855 C C . ALA A 1 122 ? 2.613 -7.370 3.867 1.00 98.81 122 ALA A C 1
ATOM 857 O O . ALA A 1 122 ? 1.928 -6.524 4.443 1.00 98.81 122 ALA A O 1
ATOM 858 N N . VAL A 1 123 ? 2.455 -8.681 4.052 1.00 98.81 123 VAL A N 1
ATOM 859 C CA . VAL A 1 123 ? 1.555 -9.275 5.056 1.00 98.81 123 VAL A CA 1
ATOM 860 C C . VAL A 1 123 ? 2.308 -9.741 6.302 1.00 98.81 123 VAL A C 1
ATOM 862 O O . VAL A 1 123 ? 3.487 -10.107 6.230 1.00 98.81 123 VAL A O 1
ATOM 865 N N . GLU A 1 124 ? 1.580 -9.812 7.415 1.00 98.62 124 GLU A N 1
ATOM 866 C CA . GLU A 1 124 ? 2.026 -10.329 8.710 1.00 98.62 124 GLU A CA 1
ATOM 867 C C . GLU A 1 124 ? 3.314 -9.697 9.279 1.00 98.62 124 GLU A C 1
ATOM 869 O O . GLU A 1 124 ? 4.031 -10.373 10.018 1.00 98.62 124 GLU A O 1
ATOM 874 N N . GLU A 1 125 ? 3.645 -8.444 8.958 1.00 98.62 125 GLU A N 1
ATOM 875 C CA . GLU A 1 125 ? 4.834 -7.764 9.497 1.00 98.62 125 GLU A CA 1
ATOM 876 C C . GLU A 1 125 ? 4.775 -7.639 11.023 1.00 98.62 125 GLU A C 1
ATOM 878 O O . GLU A 1 125 ? 5.731 -8.036 11.691 1.00 98.62 125 GLU A O 1
ATOM 883 N N . GLU A 1 126 ? 3.612 -7.272 11.568 1.00 98.19 126 GLU A N 1
ATOM 884 C CA . GLU A 1 126 ? 3.363 -7.111 13.011 1.00 98.19 126 GLU A CA 1
ATOM 885 C C . GLU A 1 126 ? 3.318 -8.458 13.767 1.00 98.19 126 GLU A C 1
ATOM 887 O O . GLU A 1 126 ? 3.101 -8.507 14.982 1.00 98.19 126 GLU A O 1
ATOM 892 N N . ALA A 1 127 ? 3.504 -9.574 13.051 1.00 97.19 127 ALA A N 1
ATOM 893 C CA . ALA A 1 127 ? 3.506 -10.927 13.589 1.00 97.19 127 ALA A CA 1
ATOM 894 C C . ALA A 1 127 ? 4.769 -11.708 13.185 1.00 97.19 127 ALA A C 1
ATOM 896 O O . ALA A 1 127 ? 5.802 -11.622 13.845 1.00 97.19 127 ALA A O 1
ATOM 897 N N . ALA A 1 128 ? 4.682 -12.532 12.140 1.00 96.38 128 ALA A N 1
ATOM 898 C CA . ALA A 1 128 ? 5.740 -13.466 11.751 1.00 96.38 128 ALA A CA 1
ATOM 899 C C . ALA A 1 128 ? 6.668 -12.920 10.652 1.00 96.38 128 ALA A C 1
ATOM 901 O O . ALA A 1 128 ? 7.576 -13.626 10.215 1.00 96.38 128 ALA A O 1
ATOM 902 N N . SER A 1 129 ? 6.415 -11.705 10.154 1.00 98.00 129 SER A N 1
ATOM 903 C CA . SER A 1 129 ? 7.092 -11.106 8.997 1.00 98.00 129 SER A CA 1
ATOM 904 C C . SER A 1 129 ? 7.086 -12.003 7.753 1.00 98.00 129 SER A C 1
ATOM 906 O O . SER A 1 129 ? 7.997 -11.959 6.919 1.00 98.00 129 SER A O 1
ATOM 908 N N . ARG A 1 130 ? 6.046 -12.835 7.604 1.00 98.25 130 ARG A N 1
ATOM 909 C CA . ARG A 1 130 ? 5.938 -13.831 6.529 1.00 98.25 130 ARG A CA 1
ATOM 910 C C . ARG A 1 130 ? 6.060 -13.189 5.148 1.00 98.25 130 ARG A C 1
ATOM 912 O O . ARG A 1 130 ? 6.732 -13.749 4.281 1.00 98.25 130 ARG A O 1
ATOM 919 N N . GLY A 1 131 ? 5.445 -12.021 4.953 1.00 98.62 131 GLY A N 1
ATOM 920 C CA . GLY A 1 131 ? 5.495 -11.286 3.696 1.00 98.62 131 GLY A CA 1
ATOM 921 C C . GLY A 1 131 ? 6.917 -10.909 3.281 1.00 98.62 131 GLY A C 1
ATOM 922 O O . GLY A 1 131 ? 7.347 -11.238 2.175 1.00 98.62 131 GLY A O 1
ATOM 923 N N . ALA A 1 132 ? 7.670 -10.281 4.186 1.00 98.25 132 ALA A N 1
ATOM 924 C CA . ALA A 1 132 ? 9.049 -9.866 3.935 1.00 98.25 132 ALA A CA 1
ATOM 925 C C . ALA A 1 132 ? 9.999 -11.063 3.760 1.00 98.25 132 ALA A C 1
ATOM 927 O O . ALA A 1 132 ? 10.846 -11.054 2.866 1.00 98.25 132 ALA A O 1
ATOM 928 N N . HIS A 1 133 ? 9.832 -12.119 4.562 1.00 98.50 133 HIS A N 1
ATOM 929 C CA . HIS A 1 133 ? 10.623 -13.342 4.421 1.00 98.50 133 HIS A CA 1
ATOM 930 C C . HIS A 1 133 ? 10.401 -14.039 3.077 1.00 98.50 133 HIS A C 1
ATOM 932 O O . HIS A 1 133 ? 11.362 -14.541 2.497 1.00 98.50 133 HIS A O 1
ATOM 938 N N . HIS A 1 134 ? 9.165 -14.051 2.566 1.00 98.38 134 HIS A N 1
ATOM 939 C CA . HIS A 1 134 ? 8.883 -14.597 1.241 1.00 98.38 134 HIS A CA 1
ATOM 940 C C . HIS A 1 134 ? 9.615 -13.812 0.147 1.00 98.38 134 HIS A C 1
ATOM 942 O O . HIS A 1 134 ? 10.300 -14.424 -0.663 1.00 98.38 134 HIS A O 1
ATOM 948 N N . LEU A 1 135 ? 9.550 -12.475 0.180 1.00 96.81 135 LEU A N 1
ATOM 949 C CA . LEU A 1 135 ? 10.223 -11.609 -0.798 1.00 96.81 135 LEU A CA 1
ATOM 950 C C . LEU A 1 135 ? 11.741 -11.783 -0.803 1.00 96.81 135 LEU A C 1
ATOM 952 O O . LEU A 1 135 ? 12.352 -11.796 -1.862 1.00 96.81 135 LEU A O 1
ATOM 956 N N . ALA A 1 136 ? 12.359 -11.917 0.371 1.00 96.69 136 ALA A N 1
ATOM 957 C CA . ALA A 1 136 ? 13.806 -12.096 0.475 1.00 96.69 136 ALA A CA 1
ATOM 958 C C . ALA A 1 136 ? 14.296 -13.444 -0.090 1.00 96.69 136 ALA A C 1
ATOM 960 O O . ALA A 1 136 ? 15.490 -13.604 -0.341 1.00 96.69 136 ALA A O 1
ATOM 961 N N . ALA A 1 137 ? 13.396 -14.416 -0.253 1.00 95.00 137 ALA A N 1
ATOM 962 C CA . ALA A 1 137 ? 13.707 -15.762 -0.722 1.00 95.00 137 ALA A CA 1
ATOM 963 C C . ALA A 1 137 ? 13.409 -15.985 -2.219 1.00 95.00 137 ALA A C 1
ATOM 965 O O . ALA A 1 137 ? 13.635 -17.094 -2.709 1.00 95.00 137 ALA A O 1
ATOM 966 N N . THR A 1 138 ? 12.891 -14.975 -2.927 1.00 81.56 138 THR A N 1
ATOM 967 C CA . THR A 1 138 ? 12.446 -15.041 -4.334 1.00 81.56 138 THR A CA 1
ATOM 968 C C . THR A 1 138 ? 13.162 -14.024 -5.203 1.00 81.56 138 THR A C 1
ATOM 970 O O . THR A 1 138 ? 13.493 -14.375 -6.355 1.00 81.56 138 THR A O 1
#